Protein AF-A0A7I8WEK0-F1 (afdb_monomer)

Secondary structure (DSSP, 8-state):
--HHHHHHTTTTT-SEE-PPP-TT-S-HHHHHHHHHHHHHHHHHH-TT-EEEEEES-STTHHHHHHHTTTT--TTSEEEEEPP-

Nearest PDB structures (foldseek):
  7rk6-assembly1_A  TM=9.725E-01  e=6.513E-06  Aplysia californica
  3mt5-assembly1_A  TM=9.047E-01  e=4.078E-06  Homo sapiens
  3u6n-assembly1_A  TM=8.850E-01  e=3.567E-06  Danio rerio
  6v5a-assembly1_A  TM=8.901E-01  e=5.697E-06  Homo sapiens
  8vaz-assembly1_D  TM=8.816E-01  e=1.554E-05  Homo sapiens

pLDDT: mean 79.93, std 10.19, range [50.03, 90.69]

Radius of gyration: 12.52 Å; Cα contacts (8 Å, |Δi|>4): 115; chains: 1; bounding box: 32×24×33 Å

Sequence (84 aa):
MNSNDLERVKLKEADAFLPLANPQAVDRDEEDASNILRVIAAKNFQPEIRVTVQLLSYENKVYLINLAPLYKKRNEIITKLAPK

Structure (mmCIF, N/CA/C/O backbone):
data_AF-A0A7I8WEK0-F1
#
_entry.id  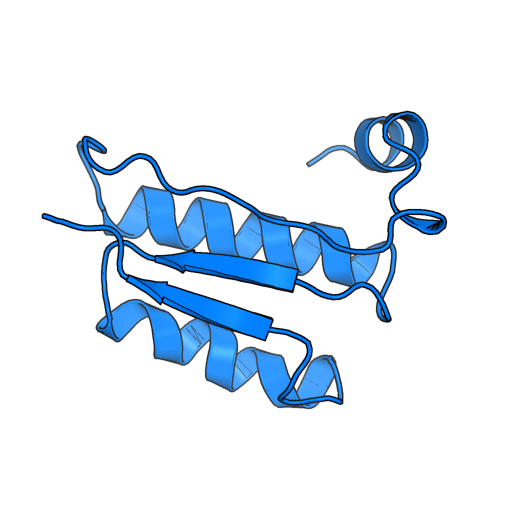 AF-A0A7I8WEK0-F1
#
loop_
_atom_site.group_PDB
_atom_site.id
_atom_site.type_symbol
_atom_site.label_atom_id
_atom_site.label_alt_id
_atom_site.label_comp_id
_atom_site.label_asym_id
_atom_site.label_entity_id
_atom_site.label_seq_id
_atom_site.pdbx_PDB_ins_code
_atom_site.Cartn_x
_atom_site.Cartn_y
_atom_site.Cartn_z
_atom_site.occupancy
_atom_site.B_iso_or_equiv
_atom_site.auth_seq_id
_atom_site.auth_comp_id
_atom_site.auth_asym_id
_atom_site.auth_atom_id
_atom_site.pdbx_PDB_model_num
ATOM 1 N N . MET A 1 1 ? -4.909 11.335 -3.620 1.00 64.38 1 MET A N 1
ATOM 2 C CA . MET A 1 1 ? -6.113 10.564 -3.227 1.00 64.38 1 MET A CA 1
ATOM 3 C C . MET A 1 1 ? -7.029 11.476 -2.438 1.00 64.38 1 MET A C 1
ATOM 5 O O . MET A 1 1 ? -6.520 12.246 -1.633 1.00 64.38 1 MET A O 1
ATOM 9 N N . ASN A 1 2 ? -8.335 11.421 -2.687 1.00 83.56 2 ASN A N 1
ATOM 10 C CA . ASN A 1 2 ? -9.323 12.226 -1.975 1.00 83.56 2 ASN A CA 1
ATOM 11 C C . ASN A 1 2 ? -9.816 11.463 -0.733 1.00 83.56 2 ASN A C 1
ATOM 13 O O . ASN A 1 2 ? -10.158 10.286 -0.836 1.00 83.56 2 ASN A O 1
ATOM 17 N N . SER A 1 3 ? -9.861 12.118 0.429 1.00 79.75 3 SER A N 1
ATOM 18 C CA . SER A 1 3 ? -10.377 11.523 1.671 1.00 79.75 3 SER A CA 1
ATOM 19 C C . SER A 1 3 ? -11.841 11.097 1.551 1.00 79.75 3 SER A C 1
ATOM 21 O O . SER A 1 3 ? -12.224 10.080 2.122 1.00 79.75 3 SER A O 1
ATOM 23 N N . ASN A 1 4 ? -12.635 11.812 0.748 1.00 86.62 4 ASN A N 1
ATOM 24 C CA . ASN A 1 4 ? -14.044 11.483 0.521 1.00 86.62 4 ASN A CA 1
ATOM 25 C C . ASN A 1 4 ? -14.202 10.135 -0.197 1.00 86.62 4 ASN A C 1
ATOM 27 O O . ASN A 1 4 ? -15.138 9.389 0.081 1.00 86.62 4 ASN A O 1
ATOM 31 N N . ASP A 1 5 ? -13.271 9.786 -1.089 1.00 87.25 5 ASP A N 1
ATOM 32 C CA . ASP A 1 5 ? -13.294 8.488 -1.766 1.00 87.25 5 ASP A CA 1
ATOM 33 C C . ASP A 1 5 ? -12.933 7.358 -0.795 1.00 87.25 5 ASP A C 1
ATOM 35 O O . ASP A 1 5 ? -13.549 6.295 -0.841 1.00 87.25 5 ASP A O 1
ATOM 39 N N . LEU A 1 6 ? -11.997 7.601 0.133 1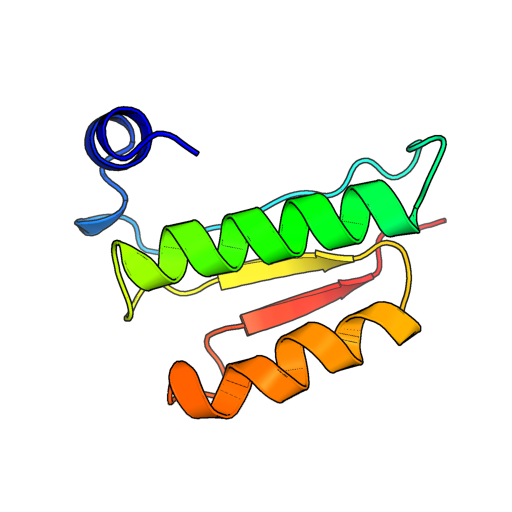.00 85.94 6 LEU A N 1
ATOM 40 C CA . LEU A 1 6 ? -11.614 6.636 1.173 1.00 85.94 6 LEU A CA 1
ATOM 41 C C . LEU A 1 6 ? -12.759 6.350 2.154 1.00 85.94 6 LEU A C 1
ATOM 43 O O . LEU A 1 6 ? -12.935 5.215 2.601 1.00 85.94 6 LEU A O 1
ATOM 47 N N . GLU A 1 7 ? -13.555 7.368 2.470 1.00 88.81 7 GLU A N 1
ATOM 48 C CA . GLU A 1 7 ? -14.755 7.218 3.290 1.00 88.81 7 GLU A CA 1
ATOM 49 C C . GLU A 1 7 ? -15.861 6.465 2.543 1.00 88.81 7 GLU A C 1
ATOM 51 O O . GLU A 1 7 ? -16.450 5.534 3.091 1.00 88.81 7 GLU A O 1
ATOM 56 N N . ARG A 1 8 ? -16.081 6.778 1.258 1.00 90.44 8 ARG A N 1
ATOM 57 C CA . ARG A 1 8 ? -17.057 6.073 0.410 1.00 90.44 8 ARG A CA 1
ATOM 58 C C . ARG A 1 8 ? -16.773 4.580 0.271 1.00 90.44 8 ARG A C 1
ATOM 60 O O . ARG A 1 8 ? -17.714 3.792 0.247 1.00 90.44 8 ARG A O 1
ATOM 67 N N . VAL A 1 9 ? -15.502 4.190 0.178 1.00 88.19 9 VAL A N 1
ATOM 68 C CA . VAL A 1 9 ? -15.098 2.770 0.138 1.00 88.19 9 VAL A CA 1
ATOM 69 C C . VAL A 1 9 ? -15.018 2.134 1.527 1.00 88.19 9 VAL A C 1
ATOM 71 O O . VAL A 1 9 ? -14.599 0.986 1.647 1.00 88.19 9 VAL A O 1
ATOM 74 N N . LYS A 1 10 ? -15.416 2.869 2.574 1.00 90.69 10 LYS A N 1
ATOM 75 C CA . LYS A 1 10 ? -15.423 2.429 3.972 1.00 90.69 10 LYS A CA 1
ATOM 76 C C . LYS A 1 10 ? -14.072 1.896 4.442 1.00 90.69 10 LYS A C 1
ATOM 78 O O . LYS A 1 10 ? -13.999 0.897 5.150 1.00 90.69 10 LYS A O 1
ATOM 83 N N . LEU A 1 11 ? -12.985 2.591 4.098 1.00 89.06 11 LEU A N 1
ATOM 84 C CA . LEU A 1 11 ? -11.629 2.126 4.413 1.00 89.06 11 LEU A CA 1
ATOM 85 C C . LEU A 1 11 ? -11.401 1.893 5.920 1.00 89.06 11 LEU A C 1
ATOM 87 O O . LEU A 1 11 ? -10.607 1.040 6.293 1.00 89.06 11 LEU A O 1
ATOM 91 N N . LYS A 1 12 ? -12.114 2.613 6.798 1.00 88.19 12 LYS A N 1
ATOM 92 C CA . LYS A 1 12 ? -12.040 2.415 8.257 1.00 88.19 12 LYS A CA 1
ATOM 93 C C . LYS A 1 12 ? -12.592 1.064 8.722 1.00 88.19 12 LYS A C 1
ATOM 95 O O . LYS A 1 12 ? -12.112 0.554 9.727 1.00 88.19 12 LYS A O 1
ATOM 100 N N . GLU A 1 13 ? -13.577 0.523 8.007 1.00 90.69 13 GLU A N 1
ATOM 101 C CA . GLU A 1 13 ? -14.221 -0.772 8.276 1.00 90.69 13 GLU A CA 1
ATOM 102 C C . GLU A 1 13 ? -13.564 -1.915 7.480 1.00 90.69 13 GLU A C 1
ATOM 104 O O . GLU A 1 13 ? -13.867 -3.083 7.707 1.00 90.69 13 GLU A O 1
ATOM 109 N N . ALA A 1 14 ? -12.686 -1.593 6.527 1.00 89.69 14 ALA A N 1
ATOM 110 C CA . ALA A 1 14 ? -12.066 -2.569 5.647 1.00 89.69 14 ALA A CA 1
ATOM 111 C C . ALA A 1 14 ? -10.969 -3.380 6.355 1.00 89.69 14 ALA A C 1
ATOM 113 O O . ALA A 1 14 ? -10.100 -2.840 7.039 1.00 89.69 14 ALA A O 1
ATOM 114 N N . ASP A 1 15 ? -10.953 -4.688 6.098 1.00 87.88 15 ASP A N 1
ATOM 115 C CA . ASP A 1 15 ? -9.969 -5.622 6.653 1.00 87.88 15 ASP A CA 1
ATOM 116 C C . ASP A 1 15 ? -8.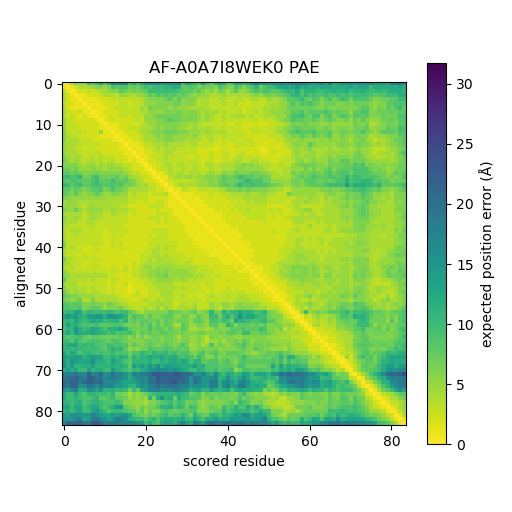554 -5.455 6.085 1.00 87.88 15 ASP A C 1
ATOM 118 O O . ASP A 1 15 ? -7.560 -5.760 6.762 1.00 87.88 15 ASP A O 1
ATOM 122 N N . ALA A 1 16 ? -8.467 -5.060 4.811 1.00 88.38 16 ALA A N 1
ATOM 123 C CA . ALA A 1 16 ? -7.217 -4.912 4.085 1.00 88.38 16 ALA A CA 1
ATOM 124 C C . ALA A 1 16 ? -7.333 -3.954 2.886 1.00 88.38 16 ALA A C 1
ATOM 126 O O . ALA A 1 16 ? -8.393 -3.816 2.277 1.00 88.38 16 ALA A O 1
ATOM 127 N N . PHE A 1 17 ? -6.208 -3.348 2.510 1.00 88.88 17 PHE A N 1
ATOM 128 C CA . PHE A 1 17 ? -6.032 -2.509 1.328 1.00 88.88 17 PHE A CA 1
ATOM 129 C C . PHE A 1 17 ? -4.947 -3.105 0.419 1.00 88.88 17 PHE A C 1
ATOM 131 O O . PHE A 1 17 ? -3.829 -3.372 0.861 1.00 88.88 17 PHE A O 1
ATOM 138 N N . LEU A 1 18 ? -5.278 -3.334 -0.853 1.00 89.31 18 LEU A N 1
ATOM 139 C CA . LEU A 1 18 ? -4.415 -4.021 -1.820 1.00 89.31 18 LEU A CA 1
ATOM 140 C C . LEU A 1 18 ? -4.250 -3.173 -3.094 1.00 89.31 18 LEU A C 1
ATOM 142 O O . LEU A 1 18 ? -4.992 -3.381 -4.055 1.00 89.31 18 LEU A O 1
ATOM 146 N N . PRO A 1 19 ? -3.324 -2.197 -3.128 1.00 86.88 19 PRO A N 1
ATOM 147 C CA . PRO A 1 19 ? -2.944 -1.539 -4.372 1.00 86.88 19 PRO A CA 1
ATOM 148 C C . PRO A 1 19 ? -2.248 -2.537 -5.304 1.00 86.88 19 PRO A C 1
ATOM 150 O O . PRO A 1 19 ? -1.197 -3.100 -4.980 1.00 86.88 19 PRO A O 1
ATOM 153 N N . LEU A 1 20 ? -2.869 -2.754 -6.461 1.00 85.12 20 LEU A N 1
ATOM 154 C CA . LEU A 1 20 ? -2.343 -3.582 -7.539 1.00 85.12 20 LEU A CA 1
ATOM 155 C C . LEU A 1 20 ? -1.525 -2.710 -8.488 1.00 85.12 20 LEU A C 1
ATOM 157 O O . LEU A 1 20 ? -1.987 -1.645 -8.892 1.00 85.12 20 LEU A O 1
ATOM 161 N N . ALA A 1 21 ? -0.337 -3.185 -8.851 1.00 85.88 21 ALA A N 1
ATOM 162 C CA . ALA A 1 21 ? 0.493 -2.543 -9.861 1.00 85.88 21 ALA A CA 1
ATOM 163 C C . ALA A 1 21 ? 0.128 -3.057 -11.250 1.00 85.88 21 ALA A C 1
ATOM 165 O O . ALA A 1 21 ? -0.122 -4.254 -11.420 1.00 85.88 21 ALA A O 1
ATOM 166 N N . ASN A 1 22 ? 0.156 -2.174 -12.246 1.00 85.06 22 ASN A N 1
ATOM 167 C CA . ASN A 1 22 ? 0.038 -2.572 -13.645 1.00 85.06 22 ASN A CA 1
ATOM 168 C C . ASN A 1 22 ? 1.361 -3.190 -14.155 1.00 85.06 22 ASN A C 1
ATOM 170 O O . ASN A 1 22 ? 2.337 -2.459 -14.317 1.00 85.06 22 ASN A O 1
ATOM 174 N N . PRO A 1 23 ? 1.424 -4.496 -14.486 1.00 78.88 23 PRO A N 1
ATOM 175 C CA . PRO A 1 23 ? 2.659 -5.125 -14.965 1.00 78.88 23 PRO A CA 1
ATOM 176 C C . PRO A 1 23 ? 3.167 -4.561 -16.300 1.00 78.88 23 PRO A C 1
ATOM 178 O O . PRO A 1 23 ? 4.363 -4.633 -16.573 1.00 78.88 23 PRO A O 1
ATOM 181 N N . GLN A 1 24 ? 2.268 -3.993 -17.112 1.00 82.94 24 GLN A N 1
ATOM 182 C CA . GLN A 1 24 ? 2.565 -3.393 -18.416 1.00 82.94 24 GLN A CA 1
ATOM 183 C C . GLN A 1 24 ? 2.775 -1.872 -18.339 1.00 82.94 24 GLN A C 1
ATOM 185 O O . GLN A 1 24 ? 2.652 -1.183 -19.351 1.00 82.94 24 GLN A O 1
ATOM 190 N N . ALA A 1 25 ? 3.045 -1.326 -17.148 1.00 81.81 25 ALA A N 1
ATOM 191 C CA . ALA A 1 25 ? 3.350 0.091 -16.992 1.00 81.81 25 ALA A CA 1
ATOM 192 C C . ALA A 1 25 ? 4.566 0.492 -17.845 1.00 81.81 25 ALA A C 1
ATOM 194 O O . ALA A 1 25 ? 5.572 -0.219 -17.884 1.00 81.81 25 ALA A O 1
ATOM 195 N N . VAL A 1 26 ? 4.451 1.640 -18.521 1.00 81.94 26 VAL A N 1
ATOM 196 C CA . VAL A 1 26 ? 5.518 2.208 -19.364 1.00 81.94 26 VAL A CA 1
ATOM 197 C C . VAL A 1 26 ? 6.719 2.601 -18.506 1.00 81.94 26 VAL A C 1
ATOM 199 O O . VAL A 1 26 ? 7.854 2.295 -18.862 1.00 81.94 26 VAL A O 1
ATOM 202 N N . ASP A 1 27 ? 6.450 3.217 -17.355 1.00 86.62 27 ASP A N 1
ATOM 203 C CA . ASP A 1 27 ? 7.436 3.534 -16.331 1.00 86.62 27 ASP A CA 1
ATOM 204 C C . ASP A 1 27 ? 7.114 2.737 -15.059 1.00 86.62 27 ASP A C 1
ATOM 206 O O . ASP A 1 27 ? 6.067 2.906 -14.426 1.00 86.62 27 ASP A O 1
ATOM 210 N N . ARG A 1 28 ? 8.011 1.809 -14.713 1.00 83.94 28 ARG A N 1
ATOM 211 C CA . ARG A 1 28 ? 7.847 0.930 -13.548 1.00 83.94 28 ARG A CA 1
ATOM 212 C C . ARG A 1 28 ? 8.074 1.677 -12.236 1.00 83.94 28 ARG A C 1
ATOM 214 O O . ARG A 1 28 ? 7.457 1.318 -11.234 1.00 83.94 28 ARG A O 1
ATOM 221 N N . ASP A 1 29 ? 8.938 2.688 -12.245 1.00 85.19 29 ASP A N 1
ATOM 222 C CA . ASP A 1 29 ? 9.283 3.467 -11.059 1.00 85.19 29 ASP A CA 1
ATOM 223 C C . ASP A 1 29 ? 8.175 4.466 -10.728 1.00 85.19 29 ASP A C 1
ATOM 225 O O . ASP A 1 29 ? 7.802 4.606 -9.561 1.00 85.19 29 ASP A O 1
ATOM 229 N N . GLU A 1 30 ? 7.576 5.092 -11.745 1.00 87.62 30 GLU A N 1
ATOM 230 C CA . GLU A 1 30 ? 6.403 5.955 -11.558 1.00 87.62 30 GLU A CA 1
ATOM 231 C C . GLU A 1 30 ? 5.208 5.168 -10.994 1.00 87.62 30 GLU A C 1
ATOM 233 O O . GLU A 1 30 ? 4.545 5.614 -10.051 1.00 87.62 30 GLU A O 1
ATOM 238 N N . GLU A 1 31 ? 4.958 3.964 -11.516 1.00 87.62 31 GLU A N 1
ATOM 239 C CA . GLU A 1 31 ? 3.880 3.093 -11.036 1.00 87.62 31 GLU A CA 1
ATOM 240 C C . GLU A 1 31 ? 4.117 2.642 -9.583 1.00 87.62 31 GLU A C 1
ATOM 242 O O . GLU A 1 31 ? 3.204 2.700 -8.751 1.00 87.62 31 GLU A O 1
ATOM 247 N N . ASP A 1 32 ? 5.349 2.255 -9.238 1.00 86.12 32 ASP A N 1
ATOM 248 C CA . ASP A 1 32 ? 5.722 1.910 -7.863 1.00 86.12 32 ASP A CA 1
ATOM 249 C C . ASP A 1 32 ? 5.576 3.108 -6.917 1.00 86.12 32 ASP A C 1
ATOM 251 O O . ASP A 1 32 ? 4.991 2.972 -5.838 1.00 86.12 32 ASP A O 1
ATOM 255 N N . ALA A 1 33 ? 6.036 4.296 -7.321 1.00 87.62 33 ALA A N 1
ATOM 256 C CA . ALA A 1 33 ? 5.888 5.525 -6.544 1.00 87.62 33 ALA A CA 1
ATOM 257 C C . ALA A 1 33 ? 4.410 5.866 -6.303 1.00 87.62 33 ALA A C 1
ATOM 259 O O . ALA A 1 33 ? 4.015 6.192 -5.179 1.00 87.62 33 ALA A O 1
ATOM 260 N N . SER A 1 34 ? 3.569 5.721 -7.330 1.00 88.69 34 SER A N 1
ATOM 261 C CA . SER A 1 34 ? 2.119 5.909 -7.235 1.00 88.69 34 SER A CA 1
ATOM 262 C C . SER A 1 34 ? 1.490 4.930 -6.241 1.00 88.69 34 SER A C 1
ATOM 264 O O . SER A 1 34 ? 0.708 5.328 -5.370 1.00 88.69 34 SER A O 1
ATOM 266 N N . ASN A 1 35 ? 1.882 3.655 -6.290 1.00 87.69 35 ASN A N 1
ATOM 267 C CA . ASN A 1 35 ? 1.410 2.641 -5.349 1.00 87.69 35 ASN A CA 1
ATOM 268 C C . ASN A 1 35 ? 1.872 2.913 -3.912 1.00 87.69 35 ASN A C 1
ATOM 270 O O . ASN A 1 35 ? 1.061 2.819 -2.989 1.00 87.69 35 ASN A O 1
ATOM 274 N N . ILE A 1 36 ? 3.120 3.338 -3.705 1.00 86.56 36 ILE A N 1
ATOM 275 C CA . ILE A 1 36 ? 3.636 3.740 -2.387 1.00 86.56 36 ILE A CA 1
ATOM 276 C C . ILE A 1 36 ? 2.849 4.938 -1.834 1.00 86.56 36 ILE A C 1
ATOM 278 O O . ILE A 1 36 ? 2.417 4.910 -0.679 1.00 86.56 36 ILE A O 1
ATOM 282 N N . LEU A 1 37 ? 2.584 5.963 -2.650 1.00 87.75 37 LEU A N 1
ATOM 283 C CA . LEU A 1 37 ? 1.777 7.122 -2.249 1.00 87.75 37 LEU A CA 1
ATOM 284 C C . LEU A 1 37 ? 0.344 6.724 -1.871 1.00 87.75 37 LEU A C 1
ATOM 286 O O . LEU A 1 37 ? -0.212 7.266 -0.911 1.00 87.75 37 LEU A O 1
ATOM 290 N N . ARG A 1 38 ? -0.245 5.744 -2.571 1.00 88.88 38 ARG A N 1
ATOM 291 C CA . ARG A 1 38 ? -1.563 5.192 -2.217 1.00 88.88 38 ARG A CA 1
ATOM 292 C C . ARG A 1 38 ? -1.548 4.512 -0.849 1.00 88.88 38 ARG A C 1
ATOM 294 O O . ARG A 1 38 ? -2.470 4.716 -0.061 1.00 88.88 38 ARG A O 1
ATOM 301 N N . VAL A 1 39 ? -0.494 3.753 -0.540 1.00 87.06 39 VAL A N 1
ATOM 302 C CA . VAL A 1 39 ? -0.309 3.136 0.785 1.00 87.06 39 VAL A CA 1
ATOM 303 C C . VAL A 1 39 ? -0.205 4.194 1.881 1.00 87.06 39 VAL A C 1
ATOM 305 O O . VAL A 1 39 ? -0.888 4.075 2.897 1.00 87.06 39 VAL A O 1
ATOM 308 N N . ILE A 1 40 ? 0.593 5.246 1.670 1.00 85.94 40 ILE A N 1
ATOM 309 C CA . ILE A 1 40 ? 0.754 6.340 2.641 1.00 85.94 40 ILE A CA 1
ATOM 310 C C . ILE A 1 40 ? -0.590 7.019 2.913 1.00 85.94 40 ILE A C 1
ATOM 312 O O . ILE A 1 40 ? -0.960 7.220 4.068 1.00 85.94 40 ILE A O 1
ATOM 316 N N . ALA A 1 41 ? -1.351 7.340 1.865 1.00 88.31 41 ALA A N 1
ATOM 317 C CA . ALA A 1 41 ? -2.658 7.972 2.014 1.00 88.31 41 ALA A CA 1
ATOM 318 C C . ALA A 1 41 ? -3.654 7.077 2.774 1.00 88.31 41 ALA A C 1
ATOM 320 O O . ALA A 1 41 ? -4.344 7.559 3.671 1.00 88.31 41 ALA A O 1
ATOM 321 N N . ALA A 1 42 ? -3.690 5.776 2.466 1.00 87.44 42 ALA A N 1
ATOM 322 C CA . ALA A 1 42 ? -4.528 4.810 3.175 1.00 87.44 42 ALA A CA 1
ATOM 323 C C . ALA A 1 42 ? -4.142 4.697 4.658 1.00 87.44 42 ALA A C 1
ATOM 325 O O . ALA A 1 42 ? -5.009 4.779 5.527 1.00 87.44 42 ALA A O 1
ATOM 326 N N . LYS A 1 43 ? -2.842 4.584 4.956 1.00 85.19 43 LYS A N 1
ATOM 327 C CA . LYS A 1 43 ? -2.324 4.518 6.329 1.00 85.19 43 LYS A CA 1
ATOM 328 C C . LYS A 1 43 ? -2.543 5.809 7.118 1.00 85.19 43 LYS A C 1
ATOM 330 O O . LYS A 1 43 ? -2.799 5.743 8.314 1.00 85.19 43 LYS A O 1
ATOM 335 N N . ASN A 1 44 ? -2.488 6.971 6.470 1.00 86.38 44 ASN A N 1
ATOM 336 C CA . ASN A 1 44 ? -2.814 8.243 7.117 1.00 86.38 44 ASN A CA 1
ATOM 337 C C . ASN A 1 44 ? -4.305 8.346 7.478 1.00 86.38 44 ASN A C 1
ATOM 339 O O . ASN A 1 44 ? -4.649 9.042 8.428 1.00 86.38 44 ASN A O 1
ATOM 343 N N . PHE A 1 45 ? -5.186 7.662 6.742 1.00 87.94 45 PHE A N 1
ATOM 344 C CA . PHE A 1 45 ? -6.627 7.657 7.008 1.00 87.94 45 PHE A CA 1
ATOM 345 C C . PHE A 1 45 ? -7.057 6.578 8.016 1.00 87.94 45 PHE A C 1
ATOM 347 O O . PHE A 1 45 ? -7.904 6.839 8.870 1.00 87.94 45 PHE A O 1
ATOM 354 N N . GLN A 1 46 ? -6.479 5.377 7.925 1.00 87.62 46 GLN A N 1
ATOM 355 C CA . GLN A 1 46 ? -6.682 4.272 8.862 1.00 87.62 46 GLN A CA 1
ATOM 356 C C . GLN A 1 46 ? -5.329 3.595 9.157 1.00 87.62 46 GLN A C 1
ATOM 358 O O . GLN A 1 46 ? -4.896 2.728 8.395 1.00 87.62 46 GLN A O 1
ATOM 363 N N . PRO A 1 47 ? -4.636 3.968 10.247 1.00 85.06 47 PRO A N 1
ATOM 364 C CA . PRO A 1 47 ? -3.294 3.464 10.543 1.00 85.06 47 PRO A CA 1
ATOM 365 C C . PRO A 1 47 ? -3.209 1.949 10.746 1.00 85.06 47 PRO A C 1
ATOM 367 O O . PRO A 1 47 ? -2.190 1.356 10.395 1.00 85.06 47 PRO A O 1
ATOM 370 N N . GLU A 1 48 ? -4.266 1.316 11.262 1.00 84.25 48 GLU A N 1
ATOM 371 C CA . GLU A 1 48 ? -4.272 -0.118 11.605 1.00 84.25 48 GLU A CA 1
ATOM 372 C C . GLU A 1 48 ? -4.687 -1.046 10.449 1.00 84.25 48 GLU A C 1
ATOM 374 O O . GLU A 1 48 ? -4.695 -2.267 10.604 1.00 84.25 48 GLU A O 1
ATOM 379 N N . ILE A 1 49 ? -5.017 -0.507 9.267 1.00 87.25 49 ILE A N 1
ATOM 380 C CA . ILE A 1 49 ? -5.413 -1.346 8.128 1.00 87.25 49 ILE A CA 1
ATOM 381 C C . ILE A 1 49 ? -4.243 -2.207 7.647 1.00 87.25 49 ILE A C 1
ATOM 383 O O . ILE A 1 49 ? -3.109 -1.735 7.518 1.00 87.25 49 ILE A O 1
ATOM 387 N N . ARG A 1 50 ? -4.510 -3.471 7.315 1.00 87.38 50 ARG A N 1
ATOM 388 C CA . ARG A 1 50 ? -3.512 -4.336 6.674 1.00 87.38 50 ARG A CA 1
ATOM 389 C C . ARG A 1 50 ? -3.341 -3.921 5.221 1.00 87.38 50 ARG A C 1
ATOM 391 O O . ARG A 1 50 ? -4.309 -3.856 4.477 1.00 87.38 50 ARG A O 1
ATOM 398 N N . VAL A 1 51 ?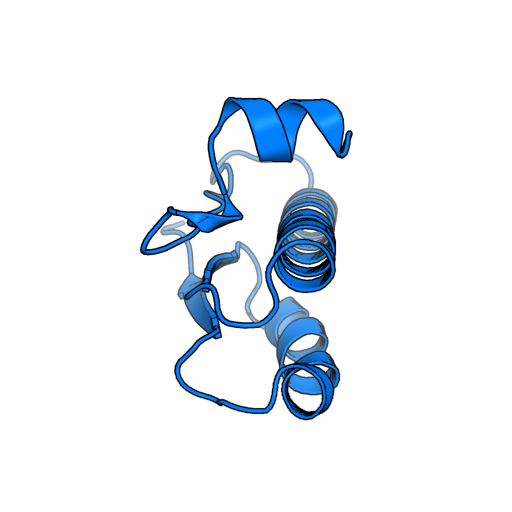 -2.116 -3.678 4.791 1.00 86.56 51 VAL A N 1
ATOM 399 C CA . VAL A 1 51 ? -1.792 -3.292 3.421 1.00 86.56 51 VAL A CA 1
ATOM 400 C C . VAL A 1 51 ? -0.948 -4.374 2.756 1.00 86.56 51 VAL A C 1
ATOM 402 O O . VAL A 1 51 ? 0.019 -4.889 3.310 1.00 86.56 51 VAL A O 1
ATOM 405 N N . THR A 1 52 ? -1.297 -4.742 1.533 1.00 87.62 52 THR A N 1
ATOM 406 C CA . THR A 1 52 ? -0.430 -5.559 0.678 1.00 87.62 52 THR A CA 1
ATOM 407 C C . THR A 1 52 ? -0.179 -4.770 -0.592 1.00 87.62 52 THR A C 1
ATOM 409 O O . THR A 1 52 ? -1.116 -4.341 -1.241 1.00 87.62 52 THR A O 1
ATOM 412 N N . VAL A 1 53 ? 1.076 -4.530 -0.935 1.00 85.00 53 VAL A N 1
ATOM 413 C CA . VAL A 1 53 ? 1.455 -3.732 -2.099 1.00 85.00 53 VAL A CA 1
ATOM 414 C C . VAL A 1 53 ? 2.187 -4.604 -3.098 1.00 85.00 53 VAL A C 1
ATOM 416 O O . VAL A 1 53 ? 3.084 -5.380 -2.750 1.00 85.00 53 VAL A O 1
ATOM 419 N N . GLN A 1 54 ? 1.778 -4.488 -4.352 1.00 82.69 54 GLN A N 1
ATOM 420 C CA . GLN A 1 54 ? 2.481 -5.095 -5.464 1.00 82.69 54 GLN A CA 1
ATOM 421 C C . GLN A 1 54 ? 3.472 -4.073 -6.021 1.00 82.69 54 GLN A C 1
ATOM 423 O O . GLN A 1 54 ? 3.077 -2.954 -6.326 1.00 82.69 54 GLN A O 1
ATOM 428 N N . LEU A 1 55 ? 4.746 -4.447 -6.110 1.00 81.75 55 LEU A N 1
ATOM 429 C CA . LEU A 1 55 ? 5.793 -3.634 -6.724 1.00 81.75 55 LEU A CA 1
ATOM 430 C C . LEU A 1 55 ? 6.277 -4.280 -8.021 1.00 81.75 55 LEU A C 1
ATOM 432 O O . LEU A 1 55 ? 6.281 -5.507 -8.169 1.00 81.75 55 LEU A O 1
ATOM 436 N N . LEU A 1 56 ? 6.714 -3.441 -8.945 1.00 81.69 56 LEU A N 1
ATOM 437 C CA . LEU A 1 56 ? 7.338 -3.814 -10.202 1.00 81.69 56 LEU A CA 1
ATOM 438 C C . LEU A 1 56 ? 8.863 -3.905 -10.055 1.00 81.69 56 LEU A C 1
ATOM 440 O O . LEU A 1 56 ? 9.470 -4.789 -10.667 1.00 81.69 56 LEU A O 1
ATOM 444 N N . SER A 1 57 ? 9.483 -3.050 -9.240 1.00 76.06 57 SER A N 1
ATOM 445 C CA . SER A 1 57 ? 10.918 -3.060 -8.940 1.00 76.06 57 SER A CA 1
ATOM 446 C C . SER A 1 57 ? 11.192 -3.435 -7.480 1.00 76.06 57 SER A C 1
ATOM 448 O O . SER A 1 57 ? 10.561 -2.940 -6.545 1.00 76.06 57 SER A O 1
ATOM 450 N N . TYR A 1 58 ? 12.169 -4.321 -7.258 1.00 71.12 58 TYR A N 1
ATOM 451 C CA . TYR A 1 58 ? 12.580 -4.707 -5.903 1.00 71.12 58 TYR A CA 1
ATOM 452 C C . TYR A 1 58 ? 13.321 -3.576 -5.177 1.00 71.12 58 TYR A C 1
ATOM 454 O O . TYR A 1 58 ? 13.234 -3.473 -3.954 1.00 71.12 58 TYR A O 1
ATOM 462 N N . GLU A 1 59 ? 14.017 -2.711 -5.915 1.00 76.19 59 GLU A N 1
ATOM 463 C CA . GLU A 1 59 ? 14.795 -1.597 -5.359 1.00 76.19 59 GLU A CA 1
ATOM 464 C C . GLU A 1 59 ? 13.887 -0.595 -4.630 1.00 76.19 59 GLU A C 1
ATOM 466 O O . GLU A 1 59 ? 14.197 -0.140 -3.526 1.00 76.19 59 GLU A O 1
ATOM 471 N N . ASN A 1 60 ? 12.678 -0.386 -5.158 1.00 75.88 60 ASN A N 1
ATOM 472 C CA . ASN A 1 60 ? 11.677 0.512 -4.584 1.00 75.88 60 ASN A CA 1
ATOM 473 C C . ASN A 1 60 ? 11.085 0.006 -3.254 1.00 75.88 60 ASN A C 1
ATOM 475 O O . ASN A 1 60 ? 10.435 0.757 -2.521 1.00 75.88 60 ASN A O 1
ATOM 479 N N . LYS A 1 61 ? 11.371 -1.242 -2.857 1.00 73.62 61 LYS A N 1
ATOM 480 C CA . LYS A 1 61 ? 10.989 -1.775 -1.539 1.00 73.62 61 LYS A CA 1
ATOM 481 C C . LYS A 1 61 ? 11.641 -1.003 -0.386 1.00 73.62 61 LYS A C 1
ATOM 483 O O . LYS A 1 61 ? 11.072 -0.961 0.707 1.00 73.62 61 LYS A O 1
ATOM 488 N N . VAL A 1 62 ? 12.800 -0.375 -0.607 1.00 76.19 62 VAL A N 1
ATOM 489 C CA . VAL A 1 62 ? 13.512 0.411 0.419 1.00 76.19 62 VAL A CA 1
ATOM 490 C C . VAL A 1 62 ? 12.652 1.572 0.931 1.00 76.19 62 VAL A C 1
ATOM 492 O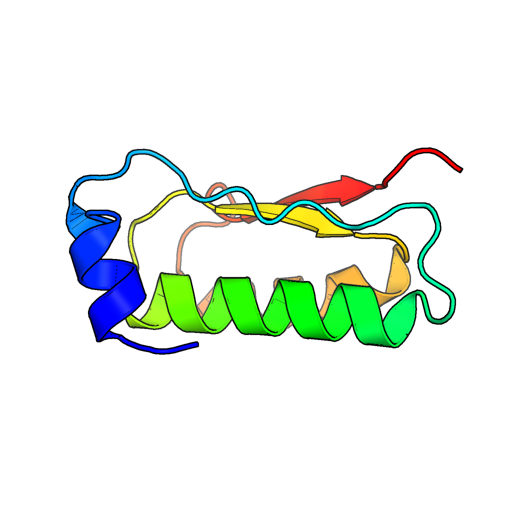 O . VAL A 1 62 ? 12.629 1.826 2.135 1.00 76.19 62 VAL A O 1
ATOM 495 N N . TYR A 1 63 ? 11.858 2.208 0.064 1.00 76.69 63 TYR A N 1
ATOM 496 C CA . TYR A 1 63 ? 10.946 3.285 0.461 1.00 76.69 63 TYR A CA 1
ATOM 497 C C . TYR A 1 63 ? 9.895 2.814 1.472 1.00 76.69 63 TYR A C 1
ATOM 499 O O . TYR A 1 63 ? 9.643 3.491 2.466 1.00 76.69 63 TYR A O 1
ATOM 507 N N . LEU A 1 64 ? 9.337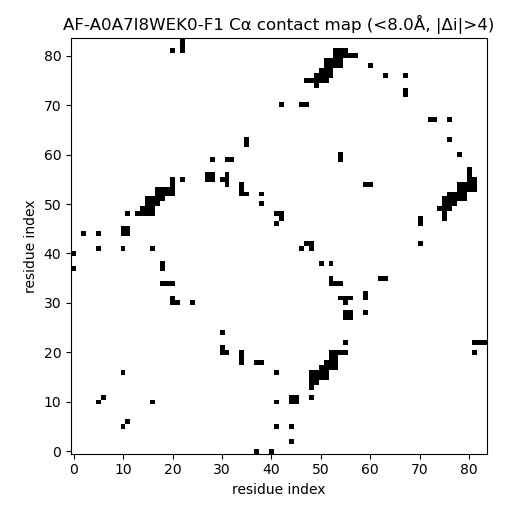 1.616 1.282 1.00 73.19 64 LEU A N 1
ATOM 508 C CA . LEU A 1 64 ? 8.380 1.028 2.225 1.00 73.19 64 LEU A CA 1
ATOM 509 C C . LEU A 1 64 ? 9.045 0.613 3.542 1.00 73.19 64 LEU A C 1
ATOM 511 O O . LEU A 1 64 ? 8.452 0.769 4.608 1.00 73.19 64 LEU A O 1
ATOM 515 N N . ILE A 1 65 ? 10.282 0.110 3.486 1.00 72.19 65 ILE A N 1
ATOM 516 C CA . ILE A 1 65 ? 11.058 -0.246 4.684 1.00 72.19 65 ILE A CA 1
ATOM 517 C C . ILE A 1 65 ? 11.333 0.998 5.534 1.00 72.19 65 ILE A C 1
ATOM 519 O O . ILE A 1 65 ? 11.196 0.935 6.754 1.00 72.19 65 ILE A O 1
ATOM 523 N N . ASN A 1 66 ? 11.644 2.132 4.905 1.00 77.12 66 ASN A N 1
ATOM 524 C CA . ASN A 1 66 ? 11.872 3.400 5.602 1.00 77.12 66 ASN A CA 1
ATOM 525 C C . ASN A 1 66 ? 10.600 3.956 6.258 1.00 77.12 66 ASN A C 1
ATOM 527 O O . ASN A 1 66 ? 10.681 4.661 7.261 1.00 77.12 66 ASN A O 1
ATOM 531 N N . LEU A 1 67 ? 9.424 3.606 5.732 1.00 72.56 67 LEU A N 1
ATOM 532 C CA . LEU A 1 67 ? 8.126 3.975 6.297 1.00 72.56 67 LEU A CA 1
ATOM 533 C C . LEU A 1 67 ? 7.647 3.007 7.393 1.00 72.56 67 LEU A C 1
ATOM 535 O O . LEU A 1 67 ? 6.821 3.377 8.224 1.00 72.56 67 LEU A O 1
ATOM 539 N N . ALA A 1 68 ? 8.172 1.779 7.438 1.00 66.00 68 ALA A N 1
ATOM 540 C CA . ALA A 1 68 ? 7.757 0.749 8.393 1.00 66.00 68 ALA A CA 1
ATOM 541 C C . ALA A 1 68 ? 7.820 1.172 9.882 1.00 66.00 68 ALA A C 1
ATOM 543 O O . ALA A 1 68 ? 6.911 0.790 10.625 1.00 66.00 68 ALA A O 1
ATOM 544 N N . PRO A 1 69 ? 8.803 1.974 10.351 1.00 66.06 69 PRO A N 1
ATOM 545 C CA . PRO A 1 69 ? 8.819 2.472 11.728 1.00 66.06 69 PRO A CA 1
ATOM 546 C C . PRO A 1 69 ? 7.606 3.342 12.089 1.00 66.06 69 PRO A C 1
ATOM 548 O O . PRO A 1 69 ? 7.175 3.333 13.242 1.00 66.06 69 PRO A O 1
ATOM 551 N N . LEU A 1 70 ? 7.027 4.059 11.118 1.00 66.44 70 LEU A N 1
ATOM 552 C CA . LEU A 1 70 ? 5.869 4.939 11.326 1.00 66.44 70 LEU A CA 1
ATOM 553 C C . LEU A 1 70 ? 4.569 4.150 11.522 1.00 66.44 70 LEU A C 1
ATOM 555 O O . LEU A 1 70 ? 3.680 4.596 12.242 1.00 66.44 70 LEU A O 1
ATOM 559 N N . TYR A 1 71 ? 4.476 2.956 10.933 1.00 67.75 71 TYR A N 1
ATOM 560 C CA . TYR A 1 71 ? 3.260 2.135 10.929 1.00 67.75 71 TYR A CA 1
ATOM 561 C C . TYR A 1 71 ? 3.331 0.922 11.873 1.00 67.75 71 TYR A C 1
ATOM 563 O O . TYR A 1 71 ? 2.477 0.047 11.815 1.00 67.75 71 TYR A O 1
ATOM 571 N N . LYS A 1 72 ? 4.333 0.901 12.770 1.00 53.41 72 LYS A N 1
ATOM 572 C CA . LYS A 1 72 ? 4.525 0.073 13.986 1.00 53.41 72 LYS A CA 1
ATOM 573 C C . LYS A 1 72 ? 4.377 -1.461 13.906 1.00 53.41 72 LYS A C 1
ATOM 575 O O . LYS A 1 72 ? 4.877 -2.127 14.812 1.00 53.41 72 LYS A O 1
ATOM 580 N N . LYS A 1 73 ? 3.813 -2.071 12.858 1.00 57.56 73 LYS A N 1
ATOM 581 C CA . LYS A 1 73 ? 3.754 -3.534 12.681 1.00 57.56 73 LYS A CA 1
ATOM 582 C C . LYS A 1 73 ? 4.294 -3.951 11.311 1.00 57.56 73 LYS A C 1
ATOM 584 O O . LYS A 1 73 ? 3.671 -3.750 10.274 1.00 57.56 73 LYS A O 1
ATOM 589 N N . ARG A 1 74 ? 5.445 -4.636 11.323 1.00 50.03 74 ARG A N 1
ATOM 590 C CA . ARG A 1 74 ? 6.121 -5.219 10.141 1.00 50.03 74 ARG A CA 1
ATOM 591 C C . ARG A 1 74 ? 5.244 -6.170 9.30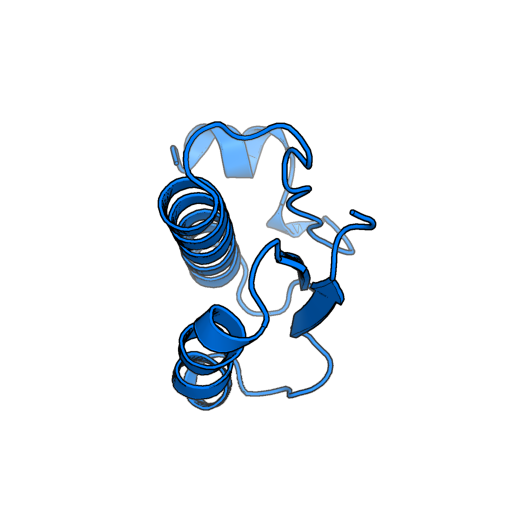4 1.00 50.03 74 ARG A C 1
ATOM 593 O O . ARG A 1 74 ? 5.563 -6.396 8.145 1.00 50.03 74 ARG A O 1
ATOM 600 N N . ASN A 1 75 ? 4.154 -6.696 9.868 1.00 51.59 75 ASN A N 1
ATOM 601 C CA . ASN A 1 75 ? 3.249 -7.639 9.199 1.00 51.59 75 ASN A CA 1
ATOM 602 C C . ASN A 1 75 ? 2.081 -6.961 8.463 1.00 51.59 75 ASN A C 1
ATOM 604 O O . ASN A 1 75 ? 1.276 -7.646 7.840 1.00 51.59 75 ASN A O 1
ATOM 608 N N . GLU A 1 76 ? 1.964 -5.634 8.543 1.00 61.09 76 GLU A N 1
ATOM 609 C CA . GLU A 1 76 ? 0.871 -4.888 7.914 1.00 61.09 76 GLU A CA 1
ATOM 610 C C . GLU A 1 76 ? 1.221 -4.349 6.531 1.00 61.09 76 GLU A C 1
ATOM 612 O O . GLU A 1 76 ? 0.353 -3.766 5.900 1.00 61.09 76 GLU A O 1
ATOM 617 N N . ILE A 1 77 ? 2.461 -4.500 6.059 1.00 66.62 77 ILE A N 1
ATOM 618 C CA . ILE A 1 77 ? 2.853 -4.116 4.699 1.00 66.62 77 ILE A CA 1
ATOM 619 C C . ILE A 1 77 ? 3.542 -5.315 4.054 1.00 66.62 77 ILE A C 1
ATOM 621 O O . ILE A 1 77 ? 4.728 -5.561 4.265 1.00 66.62 77 ILE A O 1
ATOM 625 N N . ILE A 1 78 ? 2.783 -6.084 3.277 1.00 69.31 78 ILE A N 1
ATOM 626 C CA . ILE A 1 78 ? 3.306 -7.226 2.519 1.00 69.31 78 ILE A CA 1
ATOM 627 C C . ILE A 1 78 ? 3.683 -6.745 1.121 1.00 69.31 78 ILE A C 1
ATOM 629 O O . ILE A 1 78 ? 2.843 -6.199 0.415 1.00 69.31 78 ILE A O 1
ATOM 633 N N . THR A 1 79 ? 4.926 -6.970 0.697 1.00 69.69 79 THR A N 1
ATOM 634 C CA . THR A 1 79 ? 5.380 -6.649 -0.664 1.00 69.69 79 THR A CA 1
ATOM 635 C C . THR A 1 79 ? 5.359 -7.897 -1.540 1.00 69.69 79 THR A C 1
ATOM 637 O O . THR A 1 79 ? 5.968 -8.90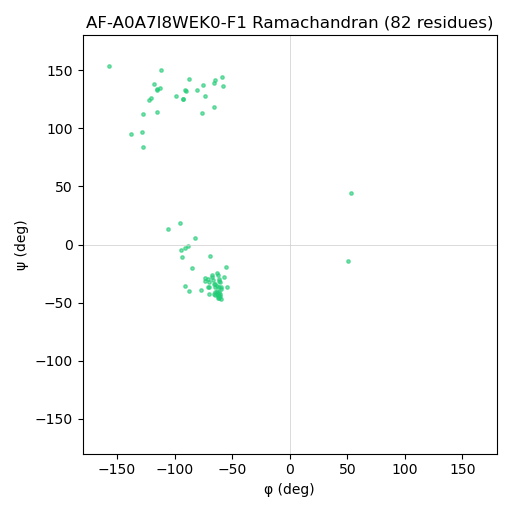6 -1.178 1.00 69.69 79 THR A O 1
ATOM 640 N N . LYS A 1 80 ? 4.719 -7.830 -2.710 1.00 71.19 80 LYS A N 1
ATOM 641 C CA . LYS A 1 80 ? 4.822 -8.857 -3.760 1.00 71.19 80 LYS A CA 1
ATOM 642 C C . LYS A 1 80 ? 5.421 -8.258 -5.025 1.00 71.19 80 LYS A C 1
ATOM 644 O O . LYS A 1 80 ? 5.048 -7.157 -5.404 1.00 71.19 80 LYS A O 1
ATOM 649 N N . LEU A 1 81 ? 6.321 -8.984 -5.681 1.00 73.06 81 LEU A N 1
ATOM 650 C CA . LEU A 1 81 ? 6.791 -8.605 -7.012 1.00 73.06 81 LEU A CA 1
ATOM 651 C C . LEU A 1 81 ? 5.766 -9.051 -8.052 1.00 73.06 81 LEU A C 1
ATOM 653 O O . LEU A 1 81 ? 5.298 -10.191 -8.004 1.00 73.06 81 LEU A O 1
ATOM 657 N N . ALA A 1 82 ? 5.411 -8.162 -8.976 1.00 68.31 82 ALA A N 1
ATOM 658 C CA . ALA A 1 82 ? 4.612 -8.550 -10.128 1.00 68.31 82 ALA A CA 1
ATOM 659 C C . ALA A 1 82 ? 5.400 -9.532 -11.017 1.00 68.31 82 ALA A C 1
ATOM 661 O O . ALA A 1 82 ? 6.614 -9.360 -11.178 1.00 68.31 82 ALA A O 1
ATOM 662 N N . PRO A 1 83 ? 4.736 -10.548 -11.599 1.00 63.28 83 PRO A N 1
ATOM 663 C CA . PRO A 1 83 ? 5.357 -11.373 -12.628 1.00 63.28 83 PRO A CA 1
ATOM 664 C C . PRO A 1 83 ? 5.795 -10.489 -13.805 1.00 63.28 83 PRO A C 1
ATOM 666 O O . PRO A 1 83 ? 5.142 -9.485 -14.101 1.00 63.28 83 PRO A O 1
ATOM 669 N N . LYS A 1 84 ? 6.933 -10.841 -14.412 1.00 56.59 84 LYS A N 1
ATOM 670 C CA . LYS A 1 84 ? 7.415 -10.205 -15.643 1.00 56.59 84 LYS A CA 1
ATOM 671 C C . LYS A 1 84 ? 6.468 -10.476 -16.803 1.00 56.59 84 LYS A C 1
ATOM 673 O O . LYS A 1 84 ? 5.935 -11.607 -16.853 1.00 56.59 84 LYS A O 1
#

Solvent-accessible surface area (backbone atoms only — not comparable to full-atom values): 5069 Å² total; per-residue (Å²): 136,61,69,69,58,45,56,75,70,38,50,82,81,41,80,61,46,70,55,77,61,67,78,82,48,91,50,49,65,60,51,36,52,52,46,52,52,50,50,52,55,49,38,75,75,31,63,86,46,32,33,37,41,39,29,73,49,76,7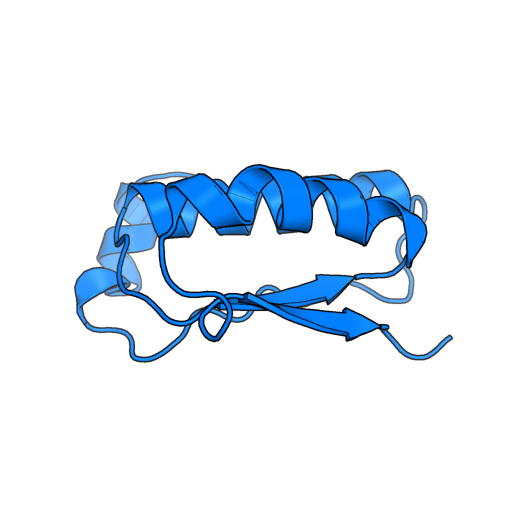5,63,50,56,60,57,60,71,47,41,75,81,58,76,47,82,84,34,61,44,80,40,76,54,73,131

Foldseek 3Di:
DDVVVCVVVVLQPDQADEDDFDLPDPDQVVSLVVQVVVVVVSCVNHLPHQYEYEGQDPVSVVVVVVCCVVSVDPRRYHYHYDDD

Mean predicted aligned error: 6.06 Å

InterPro domains:
  IPR003148 Regulator of K+ conductance, N-terminal lobe [PF22614] (1-53)
  IPR047871 Calcium-activated potassium channel slowpoke-like [PTHR10027] (1-63)

Organism: NCBI:txid2664684